Protein AF-A0A0M2RPN9-F1 (afdb_monomer_lite)

Sequence (80 aa):
MAAPGPGVGGTVLEDHLTRLAAALLPLRDAEQLLARWGGELAHRLAGGGRLLVAGNGGSAAEAQHLTAELVGKLRDDREP

Secondary structure (DSSP, 8-state):
-PPPPPPSS--HHHHHHHHHHHHHHHHHHTHHHHHHHHHHHHHHHHTT-------STHHHHHHHHHHHHHHHHHHHTS--

Radius of gyration: 19.01 Å; chains: 1; bounding box: 47×36×44 Å

Structure (mmCIF, N/CA/C/O backbone):
data_AF-A0A0M2RPN9-F1
#
_entry.id   AF-A0A0M2RPN9-F1
#
loop_
_atom_site.group_PDB
_atom_site.id
_atom_site.type_symbol
_atom_site.label_atom_id
_atom_site.label_alt_id
_atom_site.label_comp_id
_atom_site.label_asym_id
_atom_site.label_entity_id
_atom_site.label_seq_id
_atom_site.pdbx_PDB_ins_code
_atom_site.Cartn_x
_atom_site.Cartn_y
_atom_site.Cartn_z
_atom_site.occupancy
_atom_site.B_iso_or_equiv
_atom_site.auth_seq_id
_atom_site.auth_comp_id
_atom_site.auth_asym_id
_atom_site.auth_atom_id
_atom_site.pdbx_PDB_model_num
ATOM 1 N N . MET A 1 1 ? 30.515 -21.802 -12.344 1.00 45.44 1 MET A N 1
ATOM 2 C CA . MET A 1 1 ? 29.265 -21.309 -12.9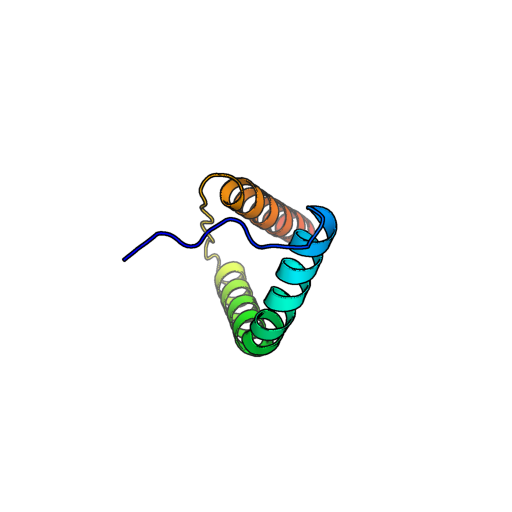59 1.00 45.44 1 MET A CA 1
ATOM 3 C C . MET A 1 1 ? 29.329 -19.794 -12.953 1.00 45.44 1 MET A C 1
ATOM 5 O O . MET A 1 1 ? 29.422 -19.218 -11.879 1.00 45.44 1 MET A O 1
ATOM 9 N N . ALA A 1 2 ? 29.451 -19.187 -14.133 1.00 44.31 2 ALA A N 1
ATOM 10 C CA . ALA A 1 2 ? 29.670 -17.753 -14.296 1.00 44.31 2 ALA A CA 1
ATOM 11 C C . ALA A 1 2 ? 28.405 -16.950 -13.949 1.00 44.31 2 ALA A C 1
ATOM 13 O O . ALA A 1 2 ? 27.293 -17.404 -14.213 1.00 44.31 2 ALA A O 1
ATOM 14 N N . ALA A 1 3 ? 28.600 -15.774 -13.350 1.00 46.31 3 ALA A N 1
ATOM 15 C CA . ALA A 1 3 ? 27.548 -14.803 -13.070 1.00 46.31 3 ALA A CA 1
ATOM 16 C C . ALA A 1 3 ? 26.847 -14.363 -14.373 1.00 46.31 3 ALA A C 1
ATOM 18 O O . ALA A 1 3 ? 27.518 -14.259 -15.405 1.00 46.31 3 ALA A O 1
ATOM 19 N N . PRO A 1 4 ? 25.527 -14.100 -14.358 1.00 48.69 4 PRO A N 1
ATOM 20 C CA . PRO A 1 4 ? 24.835 -13.593 -15.537 1.00 48.69 4 PRO A CA 1
ATOM 21 C C . PRO A 1 4 ? 25.399 -12.216 -15.916 1.00 48.69 4 PRO A C 1
ATOM 23 O O . PRO A 1 4 ? 25.507 -11.325 -15.075 1.00 48.69 4 PRO A O 1
ATOM 26 N N . GLY A 1 5 ? 25.806 -12.075 -17.180 1.00 52.66 5 GLY A N 1
ATOM 27 C CA . GLY A 1 5 ? 26.324 -10.827 -17.740 1.00 52.66 5 GLY A CA 1
ATOM 28 C C . GLY A 1 5 ? 25.246 -9.742 -17.867 1.00 52.66 5 GLY A C 1
ATOM 29 O O . GLY A 1 5 ? 24.055 -10.045 -17.760 1.00 52.66 5 GLY A O 1
ATOM 30 N N . PRO A 1 6 ? 25.643 -8.476 -18.097 1.00 54.53 6 PRO A N 1
ATOM 31 C CA . PRO A 1 6 ? 24.701 -7.380 -18.298 1.00 54.53 6 PRO A CA 1
ATOM 32 C C . PRO A 1 6 ? 23.808 -7.699 -19.503 1.00 54.53 6 PRO A C 1
ATOM 34 O O . PRO A 1 6 ? 24.307 -8.034 -20.578 1.00 54.53 6 PRO A O 1
ATOM 37 N N . GLY A 1 7 ? 22.490 -7.646 -19.297 1.00 56.53 7 GLY A N 1
ATOM 38 C CA . GLY A 1 7 ? 21.497 -7.922 -20.330 1.00 56.53 7 GLY A CA 1
ATOM 39 C C . GLY A 1 7 ? 21.746 -7.060 -21.565 1.00 56.53 7 GLY A C 1
ATOM 40 O O . GLY A 1 7 ? 21.831 -5.837 -21.486 1.00 56.53 7 GLY A O 1
ATOM 41 N N . VAL A 1 8 ? 21.905 -7.708 -22.713 1.00 58.41 8 VAL A N 1
ATOM 42 C CA . VAL A 1 8 ? 22.069 -7.050 -24.008 1.00 58.41 8 VAL A CA 1
ATOM 43 C C . VAL A 1 8 ? 20.707 -6.490 -24.445 1.00 58.41 8 VAL A C 1
ATOM 45 O O . VAL A 1 8 ? 19.821 -7.273 -24.771 1.00 58.41 8 VAL A O 1
ATOM 48 N N . GLY A 1 9 ? 20.554 -5.155 -24.496 1.00 60.78 9 GLY A N 1
ATOM 49 C CA . GLY A 1 9 ? 19.694 -4.501 -25.502 1.00 60.78 9 GLY A CA 1
ATOM 50 C C . GLY A 1 9 ? 18.597 -3.502 -25.086 1.00 60.78 9 GLY A C 1
ATOM 51 O O . GLY A 1 9 ? 17.865 -3.082 -25.977 1.00 60.78 9 GLY A O 1
ATOM 52 N N . GLY A 1 10 ? 18.456 -3.095 -23.818 1.00 69.50 10 GLY A N 1
ATOM 53 C CA . GLY A 1 10 ? 17.415 -2.144 -23.374 1.00 69.50 10 GLY A CA 1
ATOM 54 C C . GLY A 1 10 ? 17.971 -0.828 -22.819 1.00 69.50 10 GLY A C 1
ATOM 55 O O . GLY A 1 10 ? 19.060 -0.798 -22.248 1.00 69.50 10 GLY A O 1
ATOM 56 N N . THR A 1 11 ? 17.240 0.284 -22.971 1.00 92.81 11 THR A N 1
ATOM 57 C CA . THR A 1 11 ? 17.528 1.494 -22.176 1.00 92.81 11 THR A CA 1
ATOM 58 C C . THR A 1 11 ? 17.096 1.266 -20.723 1.00 92.81 11 THR A C 1
ATOM 60 O O . THR A 1 11 ? 16.219 0.447 -20.458 1.00 92.81 11 THR A O 1
ATOM 63 N N . VAL A 1 12 ? 17.633 2.045 -19.774 1.00 93.62 12 VAL A N 1
ATOM 64 C CA . VAL A 1 12 ? 17.201 2.001 -18.357 1.00 93.62 12 VAL A CA 1
ATOM 65 C C . VAL A 1 12 ? 15.680 2.164 -18.216 1.00 93.62 12 VAL A C 1
ATOM 67 O O . VAL A 1 12 ? 15.069 1.571 -17.327 1.00 93.62 12 VAL A O 1
ATOM 70 N N . LEU A 1 13 ? 15.068 2.957 -19.104 1.00 94.00 13 LEU A N 1
ATOM 71 C CA . LEU A 1 13 ? 13.625 3.155 -19.153 1.00 94.00 13 LEU A CA 1
ATOM 72 C C . LEU A 1 13 ? 12.895 1.873 -19.573 1.00 94.00 13 LEU A C 1
ATOM 74 O O . LEU A 1 13 ? 11.980 1.456 -18.870 1.00 94.00 13 LEU A O 1
ATOM 78 N N . GLU A 1 14 ? 13.322 1.217 -20.654 1.00 95.25 14 GLU A N 1
ATOM 79 C CA . GLU A 1 14 ? 12.711 -0.036 -21.129 1.00 95.25 14 GLU A CA 1
ATOM 80 C C . GLU A 1 14 ? 12.823 -1.162 -20.092 1.00 95.25 14 GLU A C 1
ATOM 82 O O . GLU A 1 14 ? 11.855 -1.880 -19.835 1.00 95.25 14 GLU A O 1
ATOM 87 N N . ASP A 1 15 ? 13.965 -1.265 -19.410 1.00 94.81 15 ASP A N 1
ATOM 88 C CA . ASP A 1 15 ? 14.160 -2.236 -18.327 1.00 94.81 15 ASP A CA 1
ATOM 89 C C . ASP A 1 15 ? 13.259 -1.944 -17.119 1.00 94.81 15 ASP A C 1
ATOM 91 O O . ASP A 1 15 ? 12.816 -2.854 -16.409 1.00 94.81 15 ASP A O 1
ATOM 95 N N . HIS A 1 16 ? 13.000 -0.666 -16.831 1.00 94.00 16 HIS A N 1
ATOM 96 C CA . HIS A 1 16 ? 12.076 -0.275 -15.770 1.00 94.00 16 HIS A CA 1
ATOM 97 C C . HIS A 1 16 ? 10.625 -0.588 -16.150 1.00 94.00 16 HIS A C 1
ATOM 99 O O . HIS A 1 16 ? 9.916 -1.212 -15.359 1.00 94.00 16 HIS A O 1
ATOM 105 N N . LEU A 1 17 ? 10.208 -0.233 -17.368 1.00 95.81 17 LEU A N 1
ATOM 106 C CA . LEU A 1 17 ? 8.866 -0.511 -17.884 1.00 95.81 17 LEU A CA 1
ATOM 107 C C . LEU A 1 17 ? 8.590 -2.016 -17.963 1.00 95.81 17 LEU A C 1
ATOM 109 O O . LEU A 1 17 ? 7.528 -2.466 -17.536 1.00 95.81 17 LEU A O 1
ATOM 113 N N . THR A 1 18 ? 9.568 -2.807 -18.407 1.00 95.81 18 THR A N 1
ATOM 114 C CA . THR A 1 18 ? 9.468 -4.274 -18.449 1.00 95.81 18 THR A CA 1
ATOM 115 C C . THR A 1 18 ? 9.262 -4.858 -17.052 1.00 95.81 18 THR A C 1
ATOM 117 O O . THR A 1 18 ? 8.393 -5.710 -16.858 1.00 95.81 18 THR A O 1
ATOM 120 N N . ARG A 1 19 ? 10.012 -4.379 -16.049 1.00 94.81 19 ARG A N 1
ATOM 121 C CA . ARG A 1 19 ? 9.848 -4.825 -14.655 1.00 94.81 19 ARG A CA 1
ATOM 122 C C . ARG A 1 19 ? 8.497 -4.429 -14.068 1.00 94.81 19 ARG A C 1
ATOM 124 O O . ARG A 1 19 ? 7.891 -5.246 -13.379 1.00 94.81 19 ARG A O 1
ATOM 131 N N . LEU A 1 20 ? 8.012 -3.219 -14.356 1.00 94.94 20 LEU A N 1
ATOM 132 C CA . LEU A 1 20 ? 6.673 -2.794 -13.945 1.00 94.94 20 LEU A CA 1
ATOM 133 C C . LEU A 1 20 ? 5.598 -3.691 -14.566 1.00 94.94 20 LEU A C 1
ATOM 135 O O . LEU A 1 20 ? 4.766 -4.224 -13.837 1.00 94.94 20 LEU A O 1
ATOM 139 N N . ALA A 1 21 ? 5.652 -3.927 -15.879 1.00 96.00 21 ALA A N 1
ATOM 140 C CA . ALA A 1 21 ? 4.697 -4.789 -16.573 1.00 96.00 21 ALA A CA 1
ATOM 141 C C . ALA A 1 21 ? 4.701 -6.224 -16.018 1.00 96.00 21 ALA A C 1
ATOM 143 O O . ALA A 1 21 ? 3.637 -6.802 -15.787 1.00 96.00 21 ALA A O 1
ATOM 144 N N . ALA A 1 22 ? 5.884 -6.778 -15.735 1.00 95.88 22 ALA A N 1
ATOM 145 C CA . ALA A 1 22 ? 6.021 -8.109 -15.147 1.00 95.88 22 ALA A CA 1
ATOM 146 C C . ALA A 1 22 ? 5.421 -8.209 -13.732 1.00 95.88 22 ALA A C 1
ATOM 148 O O . ALA A 1 22 ? 4.919 -9.269 -13.363 1.00 95.88 22 ALA A O 1
ATOM 149 N N . ALA A 1 23 ? 5.432 -7.124 -12.951 1.00 95.38 23 ALA A N 1
ATOM 150 C CA . ALA A 1 23 ? 4.855 -7.097 -11.606 1.00 95.38 23 ALA A CA 1
ATOM 151 C C . ALA A 1 23 ? 3.314 -7.042 -11.596 1.00 95.38 23 ALA A C 1
ATOM 153 O O . ALA A 1 23 ? 2.695 -7.453 -10.613 1.00 95.38 23 ALA A O 1
ATOM 154 N N . LEU A 1 24 ? 2.678 -6.578 -12.680 1.00 95.88 24 LEU A N 1
ATOM 155 C CA . LEU A 1 24 ? 1.219 -6.421 -12.738 1.00 95.88 24 LEU A CA 1
ATOM 156 C C . LEU A 1 24 ? 0.464 -7.758 -12.750 1.00 95.88 24 LEU A C 1
ATOM 158 O O . LEU A 1 24 ? -0.611 -7.848 -12.160 1.00 95.88 24 LEU A O 1
ATOM 162 N N . LEU A 1 25 ? 1.003 -8.799 -13.396 1.00 93.50 25 LEU A N 1
ATOM 163 C CA . LEU A 1 25 ? 0.339 -10.108 -13.452 1.00 93.50 25 LEU A CA 1
ATOM 164 C C . LEU A 1 25 ? 0.261 -10.779 -12.066 1.00 93.50 25 LEU A C 1
ATOM 166 O O . LEU A 1 25 ? -0.854 -11.088 -11.647 1.00 93.50 25 LEU A O 1
ATOM 170 N N . PRO A 1 26 ? 1.363 -10.917 -11.298 1.00 95.38 26 PRO A N 1
ATOM 171 C CA . PRO A 1 26 ? 1.286 -11.398 -9.919 1.00 95.38 26 PRO A CA 1
ATOM 172 C C . PRO A 1 26 ? 0.400 -10.530 -9.020 1.00 95.38 26 PRO A C 1
ATOM 174 O O . PRO A 1 26 ? -0.282 -11.053 -8.142 1.00 95.38 26 PRO A O 1
ATOM 177 N N . LEU A 1 27 ? 0.390 -9.206 -9.231 1.00 94.25 27 LEU A N 1
ATOM 178 C CA . LEU A 1 27 ? -0.463 -8.300 -8.460 1.00 94.25 27 LEU A CA 1
ATOM 179 C C . LEU A 1 27 ? -1.951 -8.587 -8.690 1.00 94.25 27 LEU A C 1
ATOM 181 O O . LEU A 1 27 ? -2.723 -8.589 -7.733 1.00 94.25 27 LEU A O 1
ATOM 185 N N . ARG A 1 28 ? -2.351 -8.869 -9.935 1.00 95.69 28 ARG A N 1
ATOM 186 C CA . ARG A 1 28 ? -3.724 -9.278 -10.253 1.00 95.69 28 ARG A CA 1
ATOM 187 C C . ARG A 1 28 ? -4.101 -10.563 -9.518 1.00 95.69 28 ARG A C 1
ATOM 189 O O . ARG A 1 28 ? -5.184 -10.648 -8.952 1.00 95.69 28 ARG A O 1
ATOM 196 N N . ASP A 1 29 ? -3.197 -11.533 -9.473 1.00 96.69 29 ASP A N 1
ATOM 197 C CA . ASP A 1 29 ? -3.460 -12.812 -8.807 1.00 96.69 29 ASP A CA 1
ATOM 198 C C . ASP A 1 29 ? -3.553 -12.660 -7.270 1.00 96.69 29 ASP A C 1
ATOM 200 O O . ASP A 1 29 ? -4.151 -13.493 -6.587 1.00 96.69 29 ASP A O 1
ATOM 204 N N . ALA A 1 30 ? -3.023 -11.563 -6.716 1.00 96.88 30 ALA A N 1
ATOM 205 C CA . ALA A 1 30 ? -3.126 -11.219 -5.300 1.00 96.88 30 ALA A CA 1
ATOM 206 C C . ALA A 1 30 ? -4.438 -10.501 -4.915 1.00 96.88 30 ALA A C 1
ATOM 208 O O . ALA A 1 30 ? -4.627 -10.212 -3.733 1.00 96.88 30 ALA A O 1
ATOM 209 N N . GLU A 1 31 ? -5.356 -10.231 -5.852 1.00 96.88 31 GLU 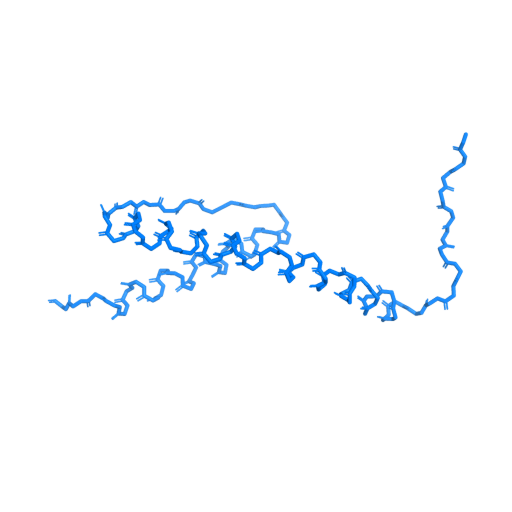A N 1
ATOM 210 C CA . GLU A 1 31 ? -6.594 -9.466 -5.608 1.00 96.88 31 GLU A CA 1
ATOM 211 C C . GLU A 1 31 ? -7.375 -9.977 -4.386 1.00 96.88 31 GLU A C 1
ATOM 213 O O . GLU A 1 31 ? -7.652 -9.226 -3.447 1.00 96.88 31 GLU A O 1
ATOM 218 N N . GLN A 1 32 ? -7.681 -11.277 -4.354 1.00 97.69 32 GLN A N 1
ATOM 219 C CA . GLN A 1 32 ? -8.453 -11.872 -3.259 1.00 97.69 32 GLN A CA 1
ATOM 220 C C . GLN A 1 32 ? -7.709 -11.805 -1.920 1.00 97.69 32 GLN A C 1
ATOM 222 O O . GLN A 1 32 ? -8.323 -11.630 -0.864 1.00 97.69 32 GLN A O 1
ATOM 227 N N . LEU A 1 33 ? -6.379 -11.926 -1.948 1.00 97.38 33 LEU A N 1
ATOM 228 C CA . LEU A 1 33 ? -5.545 -11.812 -0.757 1.00 97.38 33 LEU A CA 1
ATOM 229 C C . LEU A 1 33 ? -5.579 -10.385 -0.200 1.00 97.38 33 LEU A C 1
ATOM 231 O O . LEU A 1 33 ? -5.764 -10.216 1.006 1.00 97.38 33 LEU A O 1
ATOM 235 N N . LEU A 1 34 ? -5.447 -9.381 -1.070 1.00 96.81 34 LEU A N 1
ATOM 236 C CA . LEU A 1 34 ? -5.503 -7.965 -0.704 1.00 96.81 34 LEU A CA 1
ATOM 237 C C . LEU A 1 34 ? -6.871 -7.593 -0.125 1.00 96.81 34 LEU A C 1
ATOM 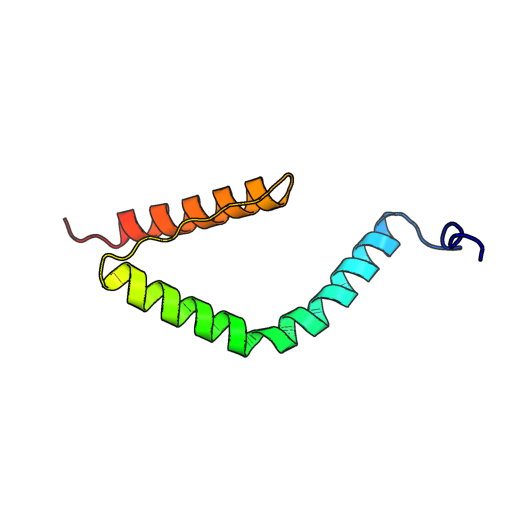239 O O . LEU A 1 34 ? -6.931 -6.968 0.935 1.00 96.81 34 LEU A O 1
ATOM 243 N N . ALA A 1 35 ? -7.963 -8.043 -0.752 1.00 97.12 35 ALA A N 1
ATOM 244 C CA . ALA A 1 35 ? -9.318 -7.830 -0.242 1.00 97.12 35 ALA A CA 1
ATOM 245 C C . ALA A 1 35 ? -9.502 -8.442 1.158 1.00 97.12 35 ALA A C 1
ATOM 247 O O . ALA A 1 35 ? -10.020 -7.792 2.070 1.00 97.12 35 ALA A O 1
ATOM 248 N N . ARG A 1 36 ? -9.007 -9.670 1.361 1.00 98.19 36 ARG A N 1
ATOM 249 C CA . ARG A 1 36 ? -9.053 -10.340 2.667 1.00 98.19 36 ARG A CA 1
ATOM 250 C C . ARG A 1 36 ? -8.248 -9.591 3.728 1.00 98.19 36 ARG A C 1
ATOM 252 O O . ARG A 1 36 ? -8.732 -9.426 4.844 1.00 98.19 36 ARG A O 1
ATOM 259 N N . TRP A 1 37 ? -7.033 -9.144 3.406 1.00 97.38 37 TRP A N 1
ATOM 260 C CA . TRP A 1 37 ? -6.213 -8.362 4.336 1.00 97.38 37 TRP A CA 1
ATOM 261 C C . TRP A 1 37 ? -6.869 -7.033 4.701 1.00 97.38 37 TRP A C 1
ATOM 263 O O . TRP A 1 37 ? -6.881 -6.679 5.877 1.00 97.38 37 TRP A O 1
ATOM 273 N N . GLY A 1 38 ? -7.462 -6.337 3.729 1.00 94.88 38 GLY A N 1
ATOM 274 C CA . GLY 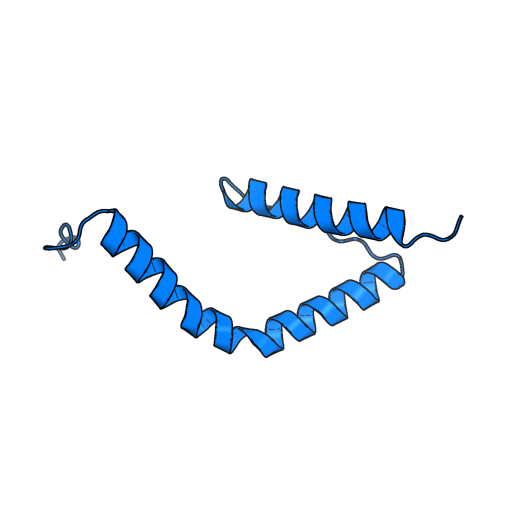A 1 38 ? -8.215 -5.110 3.980 1.00 94.88 38 GLY A CA 1
ATOM 275 C C . GLY A 1 38 ? -9.371 -5.331 4.958 1.00 94.88 38 GLY A C 1
ATOM 276 O O . GLY A 1 38 ? -9.484 -4.605 5.944 1.00 94.88 38 GLY A O 1
ATOM 277 N N . GLY A 1 39 ? -10.179 -6.375 4.737 1.00 96.44 39 GLY A N 1
ATOM 278 C CA . GLY A 1 39 ? -11.286 -6.729 5.631 1.00 96.44 39 GLY A CA 1
ATOM 279 C C . GLY A 1 39 ? -10.830 -7.089 7.049 1.00 96.44 39 GLY A C 1
ATOM 280 O O . GLY A 1 39 ? -11.395 -6.595 8.023 1.00 96.44 39 GLY A O 1
ATOM 281 N N . GLU A 1 40 ? -9.771 -7.893 7.175 1.00 97.06 40 GLU A N 1
ATOM 282 C CA . GLU A 1 40 ? -9.208 -8.273 8.478 1.00 97.06 40 GLU A CA 1
ATOM 283 C C . GLU A 1 40 ? -8.665 -7.056 9.240 1.00 97.06 40 GLU A C 1
ATOM 285 O O . GLU A 1 40 ? -8.909 -6.903 10.439 1.00 97.06 40 GLU A O 1
ATOM 290 N N . LEU A 1 41 ? -7.947 -6.165 8.550 1.00 94.88 41 LEU A N 1
ATOM 291 C CA . LEU A 1 41 ? -7.428 -4.939 9.152 1.00 94.88 41 LEU A CA 1
ATOM 292 C C . LEU A 1 41 ? -8.562 -4.019 9.603 1.00 94.88 41 LEU A C 1
ATOM 294 O O . LEU A 1 41 ? -8.522 -3.539 10.734 1.00 94.88 41 LEU A O 1
ATOM 298 N N . ALA A 1 42 ? -9.588 -3.822 8.772 1.00 92.81 42 ALA A N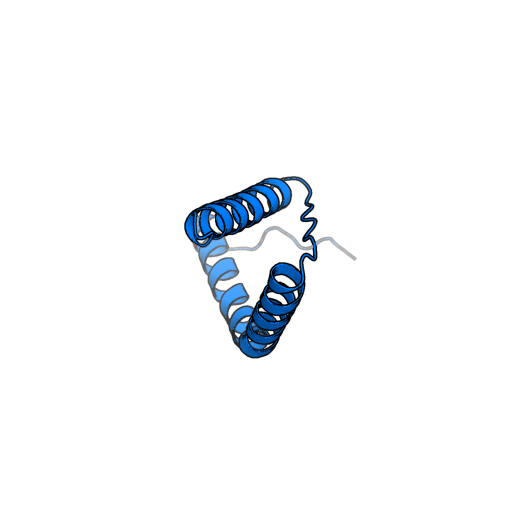 1
ATOM 299 C CA . ALA A 1 42 ? -10.755 -3.023 9.134 1.00 92.81 42 ALA A CA 1
ATOM 300 C C . ALA A 1 42 ? -11.455 -3.581 10.383 1.00 92.81 42 ALA A C 1
ATOM 302 O O . ALA A 1 42 ? -11.720 -2.834 11.325 1.00 92.81 42 ALA A O 1
ATOM 303 N N . HIS A 1 43 ? -11.675 -4.900 10.436 1.00 95.06 43 HIS A N 1
ATOM 304 C CA . HIS A 1 43 ? -12.288 -5.554 11.591 1.00 95.06 43 HIS A CA 1
ATOM 305 C C . HIS A 1 43 ? -11.461 -5.362 12.871 1.00 95.06 43 HIS A C 1
ATOM 307 O O . HIS A 1 43 ? -11.996 -4.956 13.905 1.00 95.06 43 HIS A O 1
ATOM 313 N N . ARG A 1 44 ? -10.142 -5.593 12.807 1.00 95.00 44 ARG A N 1
ATOM 314 C CA . ARG A 1 44 ? -9.256 -5.425 13.969 1.00 95.00 44 ARG A CA 1
ATOM 315 C C . ARG A 1 44 ? -9.191 -3.984 14.447 1.00 95.00 44 ARG A C 1
ATOM 317 O O . ARG A 1 44 ? -9.226 -3.760 15.653 1.00 95.00 44 ARG A O 1
ATOM 324 N N . LEU A 1 45 ? -9.080 -3.023 13.533 1.00 91.88 45 LEU A N 1
ATOM 325 C CA . LEU A 1 45 ? -8.981 -1.605 13.883 1.00 91.88 45 LEU A CA 1
ATOM 326 C C . LEU A 1 45 ? -10.292 -1.089 14.492 1.00 91.88 45 LEU A C 1
ATOM 328 O O . LEU A 1 45 ? -10.246 -0.412 15.518 1.00 91.88 45 LEU A O 1
ATOM 332 N N . ALA A 1 46 ? -11.450 -1.481 13.948 1.00 90.06 46 ALA A N 1
ATOM 333 C CA . ALA A 1 46 ? -12.756 -1.155 14.528 1.00 90.06 46 ALA A CA 1
ATOM 334 C C . ALA A 1 46 ? -12.938 -1.752 15.937 1.00 90.06 46 ALA A C 1
ATOM 336 O O . ALA A 1 46 ? -13.545 -1.129 16.805 1.00 90.06 46 ALA A O 1
ATOM 337 N N . GLY A 1 47 ? -12.356 -2.927 16.195 1.00 93.06 47 GLY A N 1
ATOM 338 C CA . GLY A 1 47 ? -12.311 -3.553 17.521 1.00 93.06 47 GLY A CA 1
ATOM 339 C C . GLY A 1 47 ? -11.301 -2.939 18.503 1.00 93.06 47 GLY A C 1
ATOM 340 O O . GLY A 1 47 ? -11.082 -3.506 19.572 1.00 93.06 47 GLY A O 1
ATOM 341 N N . GLY A 1 48 ? -10.644 -1.823 18.160 1.00 91.94 48 GLY A N 1
ATOM 342 C CA . GLY A 1 48 ? -9.623 -1.180 19.000 1.00 91.94 48 GLY A CA 1
ATOM 343 C C . GLY A 1 48 ? -8.226 -1.808 18.906 1.00 91.94 48 GLY A C 1
ATOM 344 O O . GLY A 1 48 ? -7.336 -1.482 19.698 1.00 91.94 48 GLY A O 1
ATOM 345 N N . GLY A 1 49 ? -8.017 -2.706 17.942 1.00 94.06 49 GLY A N 1
ATOM 346 C CA . GLY A 1 49 ? -6.715 -3.264 17.603 1.00 94.06 49 GLY A CA 1
ATOM 347 C C . GLY A 1 49 ? -5.758 -2.218 17.026 1.00 94.06 49 GLY A C 1
ATOM 348 O O . GLY A 1 49 ? -6.130 -1.091 16.703 1.00 94.06 49 GLY A O 1
ATOM 349 N N . ARG A 1 50 ? -4.484 -2.593 16.900 1.00 94.06 50 ARG A N 1
ATOM 350 C CA . ARG A 1 50 ? -3.414 -1.712 16.410 1.00 94.06 50 ARG A CA 1
ATOM 351 C C . ARG A 1 50 ? -2.661 -2.386 15.272 1.00 94.06 50 ARG A C 1
ATOM 353 O O . ARG A 1 50 ? -2.398 -3.585 15.337 1.00 94.06 50 ARG A O 1
ATOM 360 N N . LEU A 1 51 ? -2.284 -1.602 14.265 1.00 93.31 51 LEU A N 1
ATOM 361 C CA . LEU A 1 51 ? -1.404 -2.027 13.180 1.00 93.31 51 LEU A CA 1
ATOM 362 C C . LEU A 1 51 ? -0.008 -1.441 13.408 1.00 93.31 51 LEU A C 1
ATOM 364 O O . LEU A 1 51 ? 0.140 -0.233 13.579 1.00 93.31 51 LEU A O 1
ATOM 368 N N . LEU A 1 52 ? 1.007 -2.302 13.403 1.00 95.44 52 LEU A N 1
ATOM 369 C CA . LEU A 1 52 ? 2.411 -1.900 13.372 1.00 95.44 52 LEU A CA 1
ATOM 370 C C . LEU A 1 52 ? 2.944 -2.167 11.966 1.00 95.44 52 LEU A C 1
ATOM 372 O O . LEU A 1 52 ? 2.850 -3.295 11.484 1.00 95.44 52 LEU A O 1
ATOM 376 N N . VAL A 1 53 ? 3.496 -1.140 11.321 1.00 95.62 53 VAL A N 1
ATOM 377 C CA . VAL A 1 53 ? 4.076 -1.239 9.977 1.00 95.62 53 VAL A CA 1
ATOM 378 C C . VAL A 1 53 ? 5.561 -0.911 10.066 1.00 95.62 53 VAL A C 1
ATOM 380 O O . VAL A 1 53 ? 5.943 0.094 10.663 1.00 95.62 53 VAL A O 1
ATOM 383 N N . ALA A 1 54 ? 6.403 -1.767 9.494 1.00 95.88 54 ALA A N 1
ATOM 384 C CA . ALA A 1 54 ? 7.849 -1.602 9.498 1.00 95.88 54 ALA A CA 1
ATOM 385 C C . ALA A 1 54 ? 8.434 -2.019 8.147 1.00 95.88 54 ALA A C 1
ATOM 387 O O . ALA A 1 54 ? 7.908 -2.908 7.479 1.00 95.88 54 ALA A O 1
ATOM 388 N N . GLY A 1 55 ? 9.540 -1.386 7.770 1.00 95.50 55 GLY A N 1
ATOM 389 C CA . GLY A 1 55 ? 10.265 -1.654 6.536 1.00 95.50 55 GLY A CA 1
ATOM 390 C C . GLY A 1 55 ? 11.673 -1.067 6.596 1.00 95.50 55 GLY A C 1
ATOM 391 O O . GLY A 1 55 ? 11.975 -0.250 7.464 1.00 95.50 55 GLY A O 1
ATOM 392 N N . ASN A 1 56 ? 12.530 -1.485 5.665 1.00 97.19 56 ASN A N 1
ATOM 393 C CA . ASN A 1 56 ? 13.903 -1.002 5.504 1.00 97.19 56 ASN A CA 1
ATOM 394 C C . ASN A 1 56 ? 14.066 -0.290 4.151 1.00 97.19 56 ASN A C 1
ATOM 396 O O . ASN A 1 56 ? 13.495 -0.719 3.143 1.00 97.19 56 ASN A O 1
ATOM 400 N N . GLY A 1 57 ? 14.875 0.772 4.097 1.00 93.50 57 GLY A N 1
ATOM 401 C CA . GLY A 1 57 ? 15.117 1.517 2.853 1.00 93.50 57 GLY A CA 1
ATOM 402 C C . GLY A 1 57 ? 13.814 2.033 2.228 1.00 93.50 57 GLY A C 1
ATOM 403 O O . GLY A 1 57 ? 13.008 2.650 2.919 1.00 93.50 57 GLY A O 1
ATOM 404 N N . GLY A 1 58 ? 13.577 1.745 0.943 1.00 91.38 58 GLY A N 1
ATOM 405 C CA . GLY A 1 58 ? 12.352 2.161 0.237 1.00 91.38 58 GLY A CA 1
ATOM 406 C C . GLY A 1 58 ? 11.055 1.687 0.906 1.00 91.38 58 GLY A C 1
ATOM 407 O O . GLY A 1 58 ? 10.117 2.466 1.044 1.00 91.38 58 GLY A O 1
ATOM 408 N N . SER A 1 59 ? 11.038 0.466 1.451 1.00 93.38 59 SER A N 1
ATOM 409 C CA . SER A 1 59 ? 9.862 -0.058 2.167 1.00 93.38 59 SER A CA 1
ATOM 410 C C . SER A 1 59 ? 9.580 0.661 3.494 1.00 93.38 59 SER A C 1
ATOM 412 O O . SER A 1 59 ? 8.460 0.614 3.994 1.00 93.38 59 SER A O 1
ATOM 414 N N . ALA A 1 60 ? 10.560 1.376 4.067 1.00 96.88 60 ALA A N 1
ATOM 415 C CA . ALA A 1 60 ? 10.314 2.234 5.228 1.00 96.88 60 ALA A CA 1
ATOM 416 C C . ALA A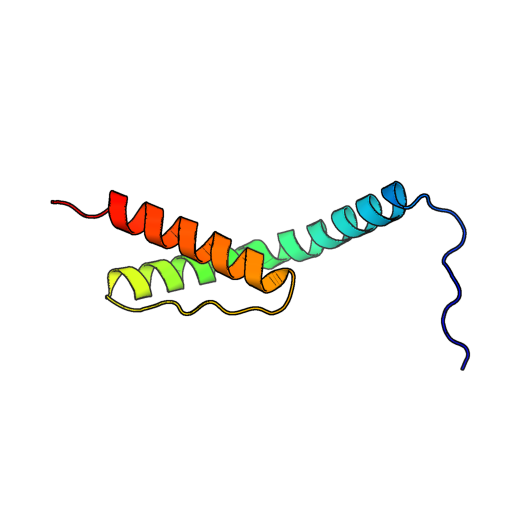 1 60 ? 9.457 3.453 4.847 1.00 96.88 60 ALA A C 1
ATOM 418 O O . ALA A 1 60 ? 8.581 3.849 5.614 1.00 96.88 60 ALA A O 1
ATOM 419 N N . ALA A 1 61 ? 9.678 4.022 3.657 1.00 95.31 61 ALA A N 1
ATOM 420 C CA . ALA A 1 61 ? 8.863 5.121 3.145 1.00 95.31 61 ALA A CA 1
ATOM 421 C C . ALA A 1 61 ? 7.432 4.654 2.837 1.00 95.31 61 ALA A C 1
ATOM 423 O O . ALA A 1 61 ? 6.475 5.332 3.201 1.00 95.31 61 ALA A O 1
ATOM 424 N N . GLU A 1 62 ? 7.273 3.463 2.256 1.00 96.06 62 GLU A N 1
ATOM 425 C CA . GLU A 1 62 ? 5.957 2.844 2.041 1.00 96.06 62 GLU A CA 1
ATOM 426 C C . GLU A 1 62 ? 5.232 2.571 3.369 1.00 96.06 62 GLU A C 1
ATOM 428 O O . GLU A 1 62 ? 4.047 2.875 3.498 1.00 96.06 62 GLU A O 1
ATOM 433 N N . ALA A 1 63 ? 5.947 2.073 4.387 1.00 96.62 63 ALA A N 1
ATOM 434 C CA . ALA A 1 63 ? 5.396 1.854 5.724 1.00 96.62 63 ALA A CA 1
ATOM 435 C C . ALA A 1 63 ? 4.895 3.156 6.370 1.00 96.62 63 ALA A C 1
ATOM 437 O O . ALA A 1 63 ? 3.812 3.188 6.963 1.00 96.62 63 ALA A O 1
ATOM 438 N N . GLN A 1 64 ? 5.665 4.238 6.230 1.00 94.94 64 GLN A N 1
ATOM 439 C CA . GLN A 1 64 ? 5.275 5.568 6.701 1.00 94.94 64 GLN A CA 1
ATOM 440 C C . GLN A 1 64 ? 4.056 6.095 5.943 1.00 94.94 64 GLN A C 1
ATOM 442 O O . GLN A 1 64 ? 3.116 6.571 6.575 1.00 94.94 64 GLN A O 1
ATOM 447 N N . HIS A 1 65 ? 4.044 5.966 4.616 1.00 94.69 65 HIS A N 1
ATOM 448 C CA . HIS A 1 65 ? 2.928 6.398 3.782 1.00 94.69 65 HIS A CA 1
ATOM 449 C C . HIS A 1 65 ? 1.630 5.664 4.146 1.00 94.69 65 HIS A C 1
ATOM 451 O O . HIS A 1 65 ? 0.629 6.312 4.446 1.00 94.69 65 HIS A O 1
ATOM 457 N N . LEU A 1 66 ? 1.662 4.327 4.233 1.00 93.19 66 LEU A N 1
ATOM 458 C CA . LEU A 1 66 ? 0.504 3.524 4.640 1.00 93.19 66 LEU A CA 1
ATOM 459 C C . LEU A 1 66 ? -0.022 3.942 6.020 1.00 93.19 66 LEU A C 1
ATOM 461 O O . LEU A 1 66 ? -1.229 4.076 6.222 1.00 93.19 66 LEU A O 1
ATOM 465 N N . THR A 1 67 ? 0.887 4.159 6.971 1.00 93.81 67 THR A N 1
ATOM 466 C CA . THR A 1 67 ? 0.520 4.579 8.327 1.00 93.81 67 THR A CA 1
ATOM 467 C C . THR A 1 67 ? -0.129 5.964 8.320 1.00 93.81 67 THR A C 1
ATOM 469 O O . THR A 1 67 ? -1.139 6.162 8.994 1.00 93.81 67 THR A O 1
ATOM 472 N N . ALA A 1 68 ? 0.415 6.912 7.553 1.00 93.19 68 ALA A N 1
ATOM 473 C CA . ALA A 1 68 ? -0.115 8.270 7.456 1.00 93.19 68 ALA A CA 1
ATOM 474 C C . ALA A 1 68 ? -1.532 8.294 6.866 1.00 93.19 68 ALA A C 1
ATOM 476 O O . ALA A 1 68 ? -2.410 8.941 7.433 1.00 93.19 68 ALA A O 1
ATOM 477 N N . GLU A 1 69 ? -1.768 7.540 5.792 1.00 92.38 69 GLU A N 1
ATOM 478 C CA . GLU A 1 69 ? -3.088 7.412 5.163 1.00 92.38 69 GLU A CA 1
ATOM 479 C C . GLU A 1 69 ? -4.134 6.834 6.128 1.00 92.38 69 GLU A C 1
ATOM 481 O O . GLU A 1 69 ? -5.231 7.377 6.267 1.00 92.38 69 GLU A O 1
ATOM 486 N N . LEU A 1 70 ? -3.798 5.752 6.840 1.00 89.31 70 LEU A N 1
ATOM 487 C CA . LEU A 1 70 ? -4.728 5.103 7.770 1.00 89.31 70 LEU A CA 1
ATOM 488 C C . LEU A 1 70 ? -5.019 5.960 9.004 1.00 89.31 70 LEU A C 1
ATOM 490 O O . LEU A 1 70 ? -6.164 6.026 9.447 1.00 89.31 70 LEU A O 1
ATOM 494 N N . VAL A 1 71 ? -4.005 6.625 9.562 1.00 88.69 71 VAL A N 1
ATOM 495 C CA . VAL A 1 71 ? -4.193 7.520 10.712 1.00 88.69 71 VAL A CA 1
ATOM 496 C C . VAL A 1 71 ? -4.960 8.777 10.308 1.00 88.69 71 VAL A C 1
ATOM 498 O O . VAL A 1 71 ? -5.788 9.233 11.089 1.00 88.69 71 VAL A O 1
ATOM 501 N N . GLY A 1 72 ? -4.712 9.327 9.114 1.00 84.69 72 GLY A N 1
ATOM 502 C CA . GLY A 1 72 ? -5.469 10.457 8.571 1.00 84.69 72 GLY A CA 1
ATOM 503 C C . GLY A 1 72 ? -6.959 10.137 8.486 1.00 84.69 72 GLY A C 1
ATOM 504 O O . GLY A 1 72 ? -7.755 10.774 9.170 1.00 84.69 72 GLY A O 1
ATOM 505 N N . LYS A 1 73 ? -7.316 9.063 7.770 1.00 76.19 73 LYS A N 1
ATOM 506 C CA . LYS A 1 73 ? -8.714 8.614 7.636 1.00 76.19 73 LYS A CA 1
ATOM 507 C C . LYS A 1 73 ? -9.369 8.302 8.980 1.00 76.19 73 LYS A C 1
ATOM 509 O O . LYS A 1 73 ? -10.470 8.756 9.244 1.00 76.19 73 LYS A O 1
ATOM 514 N N . LEU A 1 74 ? -8.668 7.603 9.878 1.00 66.50 74 LEU A N 1
ATOM 515 C CA . LEU A 1 74 ? -9.207 7.278 11.203 1.00 66.50 74 LEU A CA 1
ATOM 516 C C . LEU A 1 74 ? -9.487 8.522 12.063 1.00 66.50 74 LEU A C 1
ATOM 518 O O . LEU A 1 74 ? -10.343 8.479 12.944 1.00 66.50 74 LEU A O 1
ATOM 522 N N . ARG A 1 75 ? -8.745 9.617 11.861 1.00 69.25 75 ARG A N 1
ATOM 523 C CA . ARG A 1 75 ? -9.024 10.885 12.549 1.00 69.25 75 ARG A CA 1
ATOM 524 C C . ARG A 1 75 ? -10.277 11.556 11.997 1.00 69.25 75 ARG A C 1
ATOM 526 O O . ARG A 1 75 ? -11.011 12.125 12.796 1.00 69.25 75 ARG A O 1
ATOM 533 N N . ASP A 1 76 ? -10.503 11.462 10.691 1.00 71.31 76 ASP A N 1
ATOM 534 C CA . ASP A 1 76 ? -11.659 12.055 10.011 1.00 71.31 76 ASP A CA 1
ATOM 535 C C . ASP A 1 76 ? -12.952 11.245 10.238 1.00 71.31 76 ASP A C 1
ATOM 537 O O . ASP A 1 76 ? -14.027 11.826 10.354 1.00 71.31 76 ASP A O 1
ATOM 541 N N . ASP A 1 77 ? -12.847 9.921 10.392 1.00 65.12 77 ASP A N 1
ATOM 542 C CA . ASP A 1 77 ? -13.977 9.004 10.630 1.00 65.12 77 ASP A CA 1
ATOM 543 C C . ASP A 1 77 ? -14.438 8.950 12.104 1.00 65.12 77 ASP A C 1
ATOM 545 O O . ASP A 1 77 ? -15.328 8.173 12.465 1.00 65.12 77 ASP A O 1
ATOM 549 N N . ARG A 1 78 ? -13.831 9.743 12.995 1.00 59.41 78 ARG A N 1
ATOM 550 C CA . ARG A 1 78 ? -14.210 9.797 14.413 1.00 59.41 78 ARG A CA 1
ATOM 551 C C . ARG A 1 78 ? -15.316 10.838 14.607 1.00 59.41 78 ARG A C 1
ATOM 553 O O . ARG A 1 78 ? -15.066 12.026 14.426 1.00 59.41 78 ARG A O 1
ATOM 560 N N . GLU A 1 79 ? -16.517 10.413 15.005 1.00 55.44 79 GLU A N 1
ATOM 561 C CA . GLU A 1 79 ? -17.547 11.355 15.472 1.00 55.44 79 GLU A CA 1
ATOM 562 C C . GLU A 1 79 ? -17.040 12.136 16.709 1.00 55.44 79 GLU A C 1
ATOM 564 O O . GLU A 1 79 ? -16.302 11.556 17.518 1.00 55.44 79 GLU A O 1
ATOM 569 N N . PRO A 1 80 ? -17.367 13.442 16.823 1.00 58.38 80 PRO A N 1
ATOM 570 C CA . PRO A 1 80 ? -16.832 14.333 17.857 1.00 58.38 80 PRO A CA 1
ATOM 571 C C . PRO A 1 80 ? -17.226 13.954 19.290 1.00 58.38 80 PRO A C 1
ATOM 573 O O . PRO A 1 80 ? -18.362 13.473 19.503 1.00 58.38 80 PRO A O 1
#

pLDDT: mean 86.55, std 15.69, range [44.31, 98.19]

Foldseek 3Di:
DDDDDDDPDDDPVRVVVVVVVVVVVVVVVCVVVVVVVVVVVVVQVVVVHDDDFDDPDPSRVVSVVVVCVVVVVVVVPDDD